Protein AF-A0A653GWC0-F1 (afdb_monomer)

Structure (mmCIF, N/CA/C/O backbone):
data_AF-A0A653GWC0-F1
#
_entry.id   AF-A0A653GWC0-F1
#
loop_
_atom_site.group_PDB
_atom_site.id
_atom_site.type_symbol
_atom_site.label_atom_id
_atom_site.label_alt_id
_atom_site.label_comp_id
_atom_site.label_asym_id
_atom_site.label_entity_id
_atom_site.label_seq_id
_atom_site.pdbx_PDB_ins_code
_atom_site.Cartn_x
_atom_site.Cartn_y
_atom_site.Cartn_z
_atom_site.occupancy
_atom_site.B_iso_or_equiv
_atom_site.auth_seq_id
_atom_site.auth_comp_id
_atom_site.auth_asym_id
_atom_site.auth_atom_id
_atom_site.pdbx_PDB_model_num
ATOM 1 N N . MET A 1 1 ? 22.846 33.914 -62.271 1.00 36.53 1 MET A N 1
ATOM 2 C CA . MET A 1 1 ? 23.461 32.577 -62.096 1.00 36.53 1 MET A CA 1
ATOM 3 C C . MET A 1 1 ? 22.983 32.001 -60.772 1.00 36.53 1 MET A C 1
ATOM 5 O O . MET A 1 1 ? 23.322 32.529 -59.724 1.00 36.53 1 MET A O 1
ATOM 9 N N . VAL A 1 2 ? 22.104 30.999 -60.825 1.00 34.31 2 VAL A N 1
ATOM 10 C CA . VAL A 1 2 ? 21.437 30.413 -59.651 1.00 34.31 2 VAL A CA 1
ATOM 11 C C . VAL A 1 2 ? 22.297 29.272 -59.106 1.00 34.31 2 VAL A C 1
ATOM 13 O O . VAL A 1 2 ? 22.485 28.255 -59.774 1.00 34.31 2 VAL A O 1
ATOM 16 N N . GLY A 1 3 ? 22.842 29.449 -57.901 1.00 38.22 3 GLY A N 1
ATOM 17 C CA . GLY A 1 3 ? 23.629 28.436 -57.200 1.00 38.22 3 GLY A CA 1
ATOM 18 C C . GLY A 1 3 ? 22.748 27.291 -56.701 1.00 38.22 3 GLY A C 1
ATOM 19 O O . GLY A 1 3 ? 22.024 27.430 -55.717 1.00 38.22 3 GLY A O 1
ATOM 20 N N . LYS A 1 4 ? 22.811 26.139 -57.376 1.00 42.44 4 LYS A N 1
ATOM 21 C CA . LYS A 1 4 ? 22.157 24.895 -56.947 1.00 42.44 4 LYS A CA 1
ATOM 22 C C . LYS A 1 4 ? 22.869 24.334 -55.709 1.00 42.44 4 LYS A C 1
ATOM 24 O O . LYS A 1 4 ? 23.977 23.811 -55.815 1.00 42.44 4 LYS A O 1
ATOM 29 N N . LYS A 1 5 ? 22.218 24.392 -54.542 1.00 47.19 5 LYS A N 1
ATOM 30 C CA . LYS A 1 5 ? 22.610 23.616 -53.353 1.00 47.19 5 LYS A CA 1
ATOM 31 C C . LYS A 1 5 ? 22.456 22.125 -53.672 1.00 47.19 5 LYS A C 1
ATOM 33 O O . LYS A 1 5 ? 21.344 21.640 -53.865 1.00 47.19 5 LYS A O 1
ATOM 38 N N . LYS A 1 6 ? 23.574 21.400 -53.755 1.00 44.69 6 LYS A N 1
ATOM 39 C CA . LYS A 1 6 ? 23.582 19.937 -53.865 1.00 44.69 6 LYS A CA 1
ATOM 40 C C . LYS A 1 6 ? 23.123 19.348 -52.531 1.00 44.69 6 LYS A C 1
ATOM 42 O O . LYS A 1 6 ? 23.827 19.423 -51.530 1.00 44.69 6 LYS A O 1
ATOM 47 N N . SER A 1 7 ? 21.915 18.800 -52.544 1.00 41.81 7 SER A N 1
ATOM 48 C CA . SER A 1 7 ? 21.343 17.973 -51.487 1.00 41.81 7 SER A CA 1
ATOM 49 C C . SER A 1 7 ? 22.201 16.716 -51.302 1.00 41.81 7 SER A C 1
ATOM 51 O O . SER A 1 7 ? 22.190 15.817 -52.140 1.00 41.81 7 SER A O 1
ATOM 53 N N . PHE A 1 8 ? 22.982 16.670 -50.224 1.00 42.16 8 PHE A N 1
ATOM 54 C CA . PHE A 1 8 ? 23.747 15.496 -49.799 1.00 42.16 8 PHE A CA 1
ATOM 55 C C . PHE A 1 8 ? 22.816 14.545 -49.024 1.00 42.16 8 PHE A C 1
ATOM 57 O O . PHE A 1 8 ? 22.989 14.301 -47.833 1.00 42.16 8 PHE A O 1
ATOM 64 N N . PHE A 1 9 ? 21.788 14.009 -49.690 1.00 39.94 9 PHE A N 1
ATOM 65 C CA . PHE A 1 9 ? 21.068 12.835 -49.188 1.00 39.94 9 PHE A CA 1
ATOM 66 C C . PHE A 1 9 ? 21.945 11.604 -49.436 1.00 39.94 9 PHE A C 1
ATOM 68 O O . PHE A 1 9 ? 21.754 10.835 -50.377 1.00 39.94 9 PHE A O 1
ATOM 75 N N . GLY A 1 10 ? 22.966 11.454 -48.591 1.00 39.41 10 GLY A N 1
ATOM 76 C CA . GLY A 1 10 ? 23.691 10.206 -48.430 1.00 39.41 10 GLY A CA 1
ATOM 77 C C . GLY A 1 10 ? 22.715 9.162 -47.910 1.00 39.41 10 GLY A C 1
ATOM 78 O O . GLY A 1 10 ? 22.426 9.108 -46.717 1.00 39.41 10 GLY A O 1
ATOM 79 N N . PHE A 1 11 ? 22.174 8.371 -48.832 1.00 37.69 11 PHE A N 1
ATOM 80 C CA . PHE A 1 11 ? 21.441 7.152 -48.548 1.00 37.69 11 PHE A CA 1
ATOM 81 C C . PHE A 1 11 ? 22.292 6.268 -47.628 1.00 37.69 11 PHE A C 1
ATOM 83 O O . PHE A 1 11 ? 23.192 5.553 -48.069 1.00 37.69 11 PHE A O 1
ATOM 90 N N . PHE A 1 12 ? 21.980 6.306 -46.335 1.00 39.72 12 PHE A N 1
ATOM 91 C CA . PHE A 1 12 ? 22.314 5.265 -45.376 1.00 39.72 12 PHE A CA 1
ATOM 92 C C . PHE A 1 12 ? 21.587 3.981 -45.803 1.00 39.72 12 PHE A C 1
ATOM 94 O O . PHE A 1 12 ? 20.552 3.614 -45.253 1.00 39.72 12 PHE A O 1
ATOM 101 N N . PHE A 1 13 ? 22.122 3.286 -46.809 1.00 39.06 13 PHE A N 1
ATOM 102 C CA . PHE A 1 13 ? 21.806 1.887 -47.070 1.00 39.06 13 PHE A CA 1
ATOM 103 C C . PHE A 1 13 ? 22.450 1.042 -45.968 1.00 39.06 13 PHE A C 1
ATOM 105 O O . PHE A 1 13 ? 23.450 0.354 -46.172 1.00 39.06 13 PHE A O 1
ATOM 112 N N . SER A 1 14 ? 21.872 1.077 -44.770 1.00 42.62 14 SER A N 1
ATOM 113 C CA . SER A 1 14 ? 22.036 -0.004 -43.810 1.00 42.62 14 SER A CA 1
ATOM 114 C C . SER A 1 14 ? 21.373 -1.241 -44.415 1.00 42.62 14 SER A C 1
ATOM 116 O O . SER A 1 14 ? 20.179 -1.477 -44.253 1.00 42.62 14 SER A O 1
ATOM 118 N N . ARG A 1 15 ? 22.148 -2.031 -45.171 1.00 40.25 15 ARG A N 1
ATOM 119 C CA . ARG A 1 15 ? 21.752 -3.382 -45.582 1.00 40.25 15 ARG A CA 1
ATOM 120 C C . ARG A 1 15 ? 21.416 -4.172 -44.314 1.00 40.25 15 ARG A C 1
ATOM 122 O O . ARG A 1 15 ? 22.309 -4.652 -43.619 1.00 40.25 15 ARG A O 1
ATOM 129 N N . MET A 1 16 ? 20.131 -4.265 -43.979 1.00 52.66 16 MET A N 1
ATOM 130 C CA . MET A 1 16 ? 19.648 -5.126 -42.906 1.00 52.66 16 MET A CA 1
ATOM 131 C C . MET A 1 16 ? 19.895 -6.572 -43.328 1.00 52.66 16 MET A C 1
ATOM 133 O O . MET A 1 16 ? 19.366 -7.039 -44.335 1.00 52.66 16 MET A O 1
ATOM 137 N N . ILE A 1 17 ? 20.726 -7.280 -42.567 1.00 56.16 17 ILE A N 1
ATOM 138 C CA . ILE A 1 17 ? 20.924 -8.716 -42.749 1.00 56.16 17 ILE A CA 1
ATOM 139 C C . ILE A 1 17 ? 19.634 -9.401 -42.289 1.00 56.16 17 ILE A C 1
ATOM 141 O O . ILE A 1 17 ? 19.328 -9.435 -41.096 1.00 56.16 17 ILE A O 1
ATOM 145 N N . HIS A 1 18 ? 18.856 -9.909 -43.242 1.00 51.91 18 HIS A N 1
ATOM 146 C CA . HIS A 1 18 ? 17.668 -10.710 -42.972 1.00 51.91 18 HIS A CA 1
ATOM 147 C C . HIS A 1 18 ? 18.040 -12.194 -42.986 1.00 51.91 18 HIS A C 1
ATOM 149 O O . HIS A 1 18 ? 18.493 -12.715 -44.002 1.00 51.91 18 HIS A O 1
ATOM 155 N N . PHE A 1 19 ? 17.835 -12.875 -41.858 1.00 60.50 19 PHE A N 1
ATOM 156 C CA . PHE A 1 19 ? 17.968 -14.329 -41.762 1.00 60.50 19 PHE A CA 1
ATOM 157 C C . PHE A 1 19 ? 16.641 -14.975 -42.147 1.00 60.50 19 PHE A C 1
ATOM 159 O O . PHE A 1 19 ? 15.594 -14.564 -41.640 1.00 60.50 19 PHE A O 1
ATOM 166 N N . LYS A 1 20 ? 16.669 -15.984 -43.020 1.00 68.00 20 LYS A N 1
ATOM 167 C CA . LYS A 1 20 ? 15.446 -16.659 -43.474 1.00 68.00 20 LYS A CA 1
ATOM 168 C C . LYS A 1 20 ? 14.907 -17.606 -42.407 1.00 68.00 20 LYS A C 1
ATOM 170 O O . LYS A 1 20 ? 13.703 -17.816 -42.341 1.00 68.00 20 LYS A O 1
ATOM 175 N N . ASN A 1 21 ? 15.783 -18.152 -41.557 1.00 65.38 21 ASN A N 1
ATOM 176 C CA . ASN A 1 21 ? 15.422 -19.134 -40.536 1.00 65.38 21 ASN A CA 1
ATOM 177 C C . ASN A 1 21 ? 16.195 -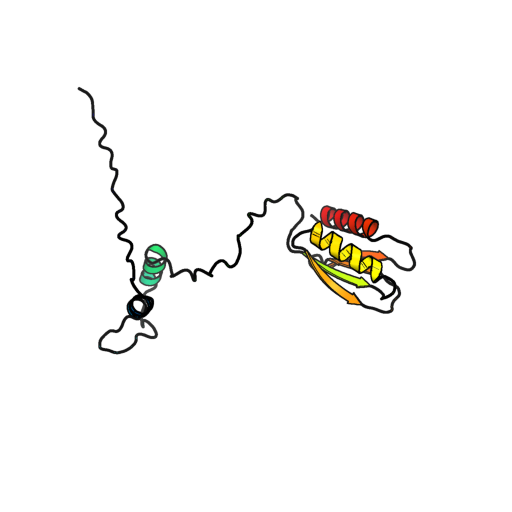18.975 -39.216 1.00 65.38 21 ASN A C 1
ATOM 179 O O . ASN A 1 21 ? 17.335 -18.514 -39.170 1.00 65.38 21 ASN A O 1
ATOM 183 N N . VAL A 1 22 ? 15.603 -19.472 -38.122 1.00 61.91 22 VAL A N 1
ATOM 184 C CA . VAL A 1 22 ? 16.199 -19.448 -36.766 1.00 61.91 22 VAL A CA 1
ATOM 185 C C . VAL A 1 22 ? 17.530 -20.211 -36.699 1.00 61.91 22 VAL A C 1
ATOM 187 O O . VAL A 1 22 ? 18.411 -19.855 -35.917 1.00 61.91 22 VAL A O 1
ATOM 190 N N . LYS A 1 23 ? 17.701 -21.251 -37.525 1.00 69.00 23 LYS A N 1
ATOM 191 C CA . LYS A 1 23 ? 18.952 -22.022 -37.610 1.00 69.00 23 LYS A CA 1
ATOM 192 C C . LYS A 1 23 ? 20.112 -21.188 -38.170 1.00 69.00 23 LYS A C 1
ATOM 194 O O . LYS A 1 23 ? 21.184 -21.213 -37.575 1.00 69.00 23 LYS A O 1
ATOM 199 N N . GLU A 1 24 ? 19.883 -20.405 -39.228 1.00 64.06 24 GLU A N 1
ATOM 200 C CA . GLU A 1 24 ? 20.898 -19.503 -39.802 1.00 64.06 24 GLU A CA 1
ATOM 201 C C . GLU A 1 24 ? 21.337 -18.446 -38.791 1.00 64.06 24 GLU A C 1
ATOM 203 O O . GLU A 1 24 ? 22.530 -18.236 -38.591 1.00 64.06 24 GLU A O 1
ATOM 208 N N . TRP A 1 25 ? 20.381 -17.836 -38.085 1.00 61.47 25 TRP A N 1
ATOM 209 C CA . TRP A 1 25 ? 20.696 -16.862 -37.041 1.00 61.47 25 TRP A CA 1
ATOM 210 C C . TRP A 1 25 ? 21.546 -17.481 -35.920 1.00 61.47 25 TRP A C 1
ATOM 212 O O . TRP A 1 25 ? 22.544 -16.901 -35.494 1.00 61.47 25 TRP A O 1
ATOM 222 N N . LYS A 1 26 ? 21.208 -18.699 -35.474 1.00 60.78 26 LYS A N 1
ATOM 223 C CA . LYS A 1 26 ? 21.986 -19.421 -34.451 1.00 60.78 26 LYS A CA 1
ATOM 224 C C . LYS A 1 26 ? 23.400 -19.773 -34.912 1.00 60.78 26 LYS A C 1
ATOM 226 O O . LYS A 1 26 ? 24.290 -19.868 -34.069 1.00 60.78 26 LYS A O 1
ATOM 231 N N . GLN A 1 27 ? 23.601 -19.996 -36.206 1.00 61.22 27 GLN A N 1
ATOM 232 C CA . GLN A 1 27 ? 24.906 -20.306 -36.784 1.00 61.22 27 GLN A CA 1
ATOM 233 C C . GLN A 1 27 ? 25.753 -19.038 -36.945 1.00 61.22 27 GLN A C 1
ATOM 235 O O . GLN A 1 27 ? 26.921 -19.044 -36.571 1.00 61.22 27 GLN A O 1
ATOM 240 N N . PHE A 1 28 ? 25.140 -17.930 -37.373 1.00 64.75 28 PHE A N 1
ATOM 241 C CA . PHE A 1 28 ? 25.770 -16.608 -37.425 1.00 64.75 28 PHE A CA 1
ATOM 242 C C . PHE A 1 28 ? 26.255 -16.132 -36.047 1.00 64.75 28 PHE A C 1
ATOM 244 O O . PHE A 1 28 ? 27.363 -15.625 -35.913 1.00 64.75 28 PHE A O 1
ATOM 251 N N . MET A 1 29 ? 25.456 -16.353 -34.999 1.00 58.88 29 MET A N 1
ATOM 252 C CA . MET A 1 29 ? 25.810 -15.974 -33.624 1.00 58.88 29 MET A CA 1
ATOM 253 C C . MET A 1 29 ? 26.842 -16.908 -32.963 1.00 58.88 29 MET A C 1
ATOM 255 O O . MET A 1 29 ? 27.272 -16.633 -31.846 1.00 58.88 29 MET A O 1
ATOM 259 N N . ASN A 1 30 ? 27.238 -18.008 -33.615 1.00 62.25 30 ASN A N 1
ATOM 260 C CA . ASN A 1 30 ? 28.196 -18.984 -33.087 1.00 62.25 30 ASN A CA 1
ATOM 261 C C . ASN A 1 30 ? 29.400 -19.143 -34.030 1.00 62.25 30 ASN A C 1
ATOM 263 O O . ASN A 1 30 ? 29.497 -20.163 -34.723 1.00 62.25 30 ASN A O 1
ATOM 267 N N . PRO A 1 31 ? 30.334 -18.176 -34.057 1.00 59.00 31 PRO A N 1
ATOM 268 C CA . PRO A 1 31 ? 31.525 -18.290 -34.885 1.00 59.00 31 PRO A CA 1
ATOM 269 C C . PRO A 1 31 ? 32.372 -19.499 -34.461 1.00 59.00 31 PRO A C 1
ATOM 271 O O . PRO A 1 31 ? 32.612 -19.743 -33.273 1.00 59.00 31 PRO A O 1
ATOM 274 N N . LYS A 1 32 ? 32.819 -20.263 -35.459 1.00 60.00 32 LYS A N 1
ATOM 275 C CA . LYS A 1 32 ? 33.796 -21.346 -35.324 1.00 60.00 32 LYS A CA 1
ATOM 276 C C . LYS A 1 32 ? 35.007 -20.987 -36.174 1.00 60.00 32 LYS A C 1
ATOM 278 O O . LYS A 1 32 ? 34.833 -20.610 -37.328 1.00 60.00 32 LYS A O 1
ATOM 283 N N . ILE A 1 33 ? 36.197 -21.134 -35.611 1.00 53.47 33 ILE A N 1
ATOM 284 C CA . ILE A 1 33 ? 37.455 -21.159 -36.360 1.00 53.47 33 ILE A CA 1
ATOM 285 C C . ILE A 1 33 ? 37.949 -22.604 -36.243 1.00 53.47 33 ILE A C 1
ATOM 287 O O . ILE A 1 33 ? 37.889 -23.181 -35.157 1.00 53.47 33 ILE A O 1
ATOM 291 N N . ASP A 1 34 ? 38.289 -23.228 -37.370 1.00 52.47 34 ASP A N 1
ATOM 292 C CA . ASP A 1 34 ? 38.804 -24.605 -37.447 1.00 52.47 34 ASP A CA 1
ATOM 293 C C . ASP A 1 34 ? 37.951 -25.655 -36.706 1.00 52.47 34 ASP A C 1
ATOM 295 O O . ASP A 1 34 ? 38.435 -26.495 -35.951 1.00 52.47 34 ASP A O 1
ATOM 299 N N . GLY A 1 35 ? 36.624 -25.581 -36.866 1.00 56.50 35 GLY A N 1
ATOM 300 C CA . GLY A 1 35 ? 35.679 -26.578 -36.341 1.00 56.50 35 GLY A CA 1
ATOM 301 C C . GLY A 1 35 ? 35.422 -26.533 -34.827 1.00 56.50 35 GLY A C 1
ATOM 302 O O . GLY A 1 35 ? 34.413 -27.083 -34.367 1.00 56.50 35 GLY A O 1
ATOM 303 N N . THR A 1 36 ? 36.239 -25.820 -34.050 1.00 51.69 36 THR A N 1
ATOM 304 C CA . THR A 1 36 ? 36.078 -25.690 -32.595 1.00 51.69 36 THR A CA 1
ATOM 305 C C . THR A 1 36 ? 35.219 -24.479 -32.210 1.00 51.69 36 THR A 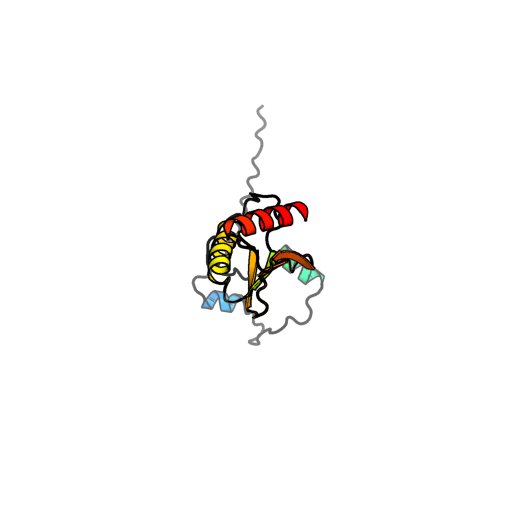C 1
ATOM 307 O O . THR A 1 36 ? 35.212 -23.429 -32.853 1.00 51.69 36 THR A O 1
ATOM 310 N N . ARG A 1 37 ? 34.396 -24.644 -31.162 1.00 54.69 37 ARG A N 1
ATOM 311 C CA . ARG A 1 37 ? 33.471 -23.601 -30.680 1.00 54.69 37 ARG A CA 1
ATOM 312 C C . ARG A 1 37 ? 34.223 -22.605 -29.794 1.00 54.69 37 ARG A C 1
ATOM 314 O O . ARG A 1 37 ? 34.719 -22.988 -28.736 1.00 54.69 37 ARG 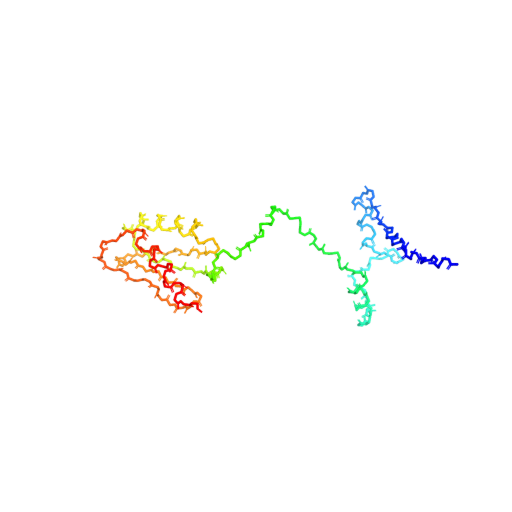A O 1
ATOM 321 N N . ILE A 1 38 ? 34.185 -21.320 -30.142 1.00 56.34 38 ILE A N 1
ATOM 322 C CA . ILE A 1 38 ? 34.730 -20.241 -29.306 1.00 56.34 38 ILE A CA 1
ATOM 323 C C . ILE A 1 38 ? 33.760 -19.987 -28.139 1.00 56.34 38 ILE A C 1
ATOM 325 O O . ILE A 1 38 ? 32.771 -19.276 -28.281 1.00 56.34 38 ILE A O 1
ATOM 329 N N . LYS A 1 39 ? 33.997 -20.614 -26.978 1.00 54.19 39 LYS A N 1
ATOM 330 C CA . LYS A 1 39 ? 33.163 -20.416 -25.770 1.00 54.19 39 LYS A CA 1
ATOM 331 C C . LYS A 1 39 ? 33.531 -19.155 -24.975 1.00 54.19 39 LYS A C 1
ATOM 333 O O . LYS A 1 39 ? 32.697 -18.653 -24.230 1.00 54.19 39 LYS A O 1
ATOM 338 N N . LYS A 1 40 ? 34.753 -18.640 -25.134 1.00 48.72 40 LYS A N 1
ATOM 339 C CA . LYS A 1 40 ? 35.233 -17.358 -24.597 1.00 48.72 40 LYS A CA 1
ATOM 340 C C . LYS A 1 40 ? 36.268 -16.811 -25.576 1.00 48.72 40 LYS A C 1
ATOM 342 O O . LYS A 1 40 ? 37.196 -17.534 -25.928 1.00 48.72 40 LYS A O 1
ATOM 347 N N . ILE A 1 41 ? 36.101 -15.573 -26.037 1.00 50.53 41 ILE A N 1
ATOM 348 C CA . ILE A 1 41 ? 37.115 -14.903 -26.860 1.00 50.53 41 ILE A CA 1
ATOM 349 C C . ILE A 1 41 ? 38.273 -14.585 -25.913 1.00 50.53 41 ILE A C 1
ATOM 351 O O . ILE A 1 41 ? 38.162 -13.698 -25.069 1.00 50.53 41 ILE A O 1
ATOM 355 N N . ARG A 1 42 ? 39.338 -15.385 -25.969 1.00 42.91 42 ARG A N 1
ATOM 356 C CA . ARG A 1 42 ? 40.534 -15.170 -25.157 1.00 42.91 42 ARG A CA 1
ATOM 357 C C . ARG A 1 42 ? 41.254 -13.963 -25.765 1.00 42.91 42 ARG A C 1
ATOM 359 O O . ARG A 1 42 ? 41.658 -14.033 -26.918 1.00 42.91 42 ARG A O 1
ATOM 366 N N . ASN A 1 43 ? 41.350 -12.882 -24.991 1.00 49.41 43 ASN A N 1
ATOM 367 C CA . ASN A 1 43 ? 42.014 -11.610 -25.315 1.00 49.41 43 ASN A CA 1
ATOM 368 C C . ASN A 1 43 ? 41.191 -10.652 -26.193 1.00 49.41 43 ASN A C 1
ATOM 370 O O . ASN A 1 43 ? 41.554 -10.351 -27.325 1.00 49.41 43 ASN A O 1
ATOM 374 N N . VAL A 1 44 ? 40.091 -10.128 -25.650 1.00 50.97 44 VAL A N 1
ATOM 375 C CA . VAL A 1 44 ? 39.500 -8.887 -26.171 1.00 50.97 44 VAL A CA 1
ATOM 376 C C . VAL A 1 44 ? 40.200 -7.733 -25.453 1.00 50.97 44 VAL A C 1
ATOM 378 O O . VAL A 1 44 ? 40.142 -7.674 -24.227 1.00 50.97 44 VAL A O 1
ATOM 381 N N . SER A 1 45 ? 40.894 -6.856 -26.181 1.00 52.81 45 SER A N 1
ATOM 382 C CA . SER A 1 45 ? 41.458 -5.636 -25.585 1.00 52.81 45 SER A CA 1
ATOM 383 C C . SER A 1 45 ? 40.325 -4.706 -25.125 1.00 52.81 45 SER A C 1
ATOM 385 O O . SER A 1 45 ? 39.220 -4.749 -25.674 1.00 52.81 45 SER A O 1
ATOM 387 N N . GLU A 1 46 ? 40.562 -3.841 -24.134 1.00 53.47 46 GLU A N 1
ATOM 388 C CA . GLU A 1 46 ? 39.550 -2.864 -23.681 1.00 53.47 46 GLU A CA 1
ATOM 389 C C . GLU A 1 46 ? 39.022 -1.993 -24.834 1.00 53.47 46 GLU A C 1
ATOM 391 O O . GLU A 1 46 ? 37.829 -1.683 -24.903 1.00 53.47 46 GLU A O 1
ATOM 396 N N . ASN A 1 47 ? 39.881 -1.692 -25.810 1.00 56.00 47 ASN A N 1
ATOM 397 C CA . ASN A 1 47 ? 39.511 -0.942 -27.008 1.00 56.00 47 ASN A CA 1
ATOM 398 C C . ASN A 1 47 ? 38.552 -1.711 -27.931 1.00 56.00 47 ASN A C 1
ATOM 400 O O . ASN A 1 47 ? 37.655 -1.103 -28.517 1.00 56.00 47 ASN A O 1
ATOM 404 N N . ASP A 1 48 ? 38.663 -3.038 -28.011 1.00 52.97 48 ASP A N 1
ATOM 405 C CA . ASP A 1 48 ? 37.720 -3.871 -28.767 1.00 52.97 48 ASP A CA 1
ATOM 406 C C . ASP A 1 48 ? 36.355 -3.976 -28.076 1.00 52.97 48 ASP A C 1
ATOM 408 O O . ASP A 1 48 ? 35.319 -4.063 -28.743 1.00 52.97 48 ASP A O 1
ATOM 412 N N . MET A 1 49 ? 36.323 -3.941 -26.740 1.00 53.72 49 MET A N 1
ATOM 413 C CA . MET A 1 49 ? 35.068 -3.855 -25.988 1.00 53.72 49 MET A CA 1
ATOM 414 C C . MET A 1 49 ? 34.374 -2.520 -26.262 1.00 53.72 49 MET A C 1
ATOM 416 O O . MET A 1 49 ? 33.178 -2.508 -26.552 1.00 53.72 49 MET A O 1
ATOM 420 N N . LEU A 1 50 ? 35.115 -1.409 -26.264 1.00 54.31 50 LEU A N 1
ATOM 421 C CA . LEU A 1 50 ? 34.583 -0.085 -26.603 1.00 54.31 50 LEU A CA 1
ATOM 422 C C . LEU A 1 50 ? 34.083 -0.007 -28.053 1.00 54.31 50 LEU A C 1
ATOM 424 O O . LEU A 1 50 ? 32.998 0.530 -28.296 1.00 54.31 50 LEU A O 1
ATOM 428 N N . TYR A 1 51 ? 34.820 -0.581 -29.009 1.00 57.22 51 TYR A N 1
ATOM 429 C CA . TYR A 1 51 ? 34.398 -0.665 -30.409 1.00 57.22 51 TYR A CA 1
ATOM 430 C C . TYR A 1 51 ? 33.117 -1.493 -30.562 1.00 57.22 51 TYR A C 1
ATOM 432 O O . TYR A 1 51 ? 32.162 -1.041 -31.199 1.00 57.22 51 TYR A O 1
ATOM 440 N N . LYS A 1 52 ? 33.036 -2.660 -29.908 1.00 54.19 52 LYS A N 1
ATOM 441 C CA . LYS A 1 52 ? 31.812 -3.472 -29.873 1.00 54.19 52 LYS A CA 1
ATOM 442 C C . LYS A 1 52 ? 30.661 -2.704 -29.226 1.00 54.19 52 LYS A C 1
ATOM 444 O O . LYS A 1 52 ? 29.609 -2.619 -29.834 1.00 54.19 52 LYS A O 1
ATOM 449 N N . HIS A 1 53 ? 30.857 -2.045 -28.086 1.00 56.41 53 HIS A N 1
ATOM 450 C CA . HIS A 1 53 ? 29.814 -1.240 -27.435 1.00 56.41 53 HIS A CA 1
ATOM 451 C C . HIS A 1 53 ? 29.311 -0.067 -28.296 1.00 56.41 53 HIS A C 1
ATOM 453 O O . HIS A 1 53 ? 28.120 0.249 -28.247 1.00 56.41 53 HIS A O 1
ATOM 459 N N . ARG A 1 54 ? 30.183 0.573 -29.089 1.00 55.38 54 ARG A N 1
ATOM 460 C CA . ARG A 1 54 ? 29.803 1.686 -29.978 1.00 55.38 54 ARG A CA 1
ATOM 461 C C . ARG A 1 54 ? 29.161 1.230 -31.290 1.00 55.38 54 ARG A C 1
ATOM 463 O O . ARG A 1 54 ? 28.203 1.859 -31.732 1.00 55.38 54 ARG A O 1
ATOM 470 N N . VAL A 1 55 ? 29.681 0.174 -31.917 1.00 52.31 55 VAL A N 1
ATOM 471 C CA . VAL A 1 55 ? 29.309 -0.242 -33.285 1.00 52.31 55 VAL A CA 1
ATOM 472 C C . VAL A 1 55 ? 28.369 -1.447 -33.278 1.00 52.31 55 VAL A C 1
ATOM 474 O O . VAL A 1 55 ? 27.333 -1.441 -33.943 1.00 52.31 55 VAL A O 1
ATOM 477 N N . LEU A 1 56 ? 28.689 -2.468 -32.487 1.00 51.88 56 LEU A N 1
ATOM 478 C CA . LEU A 1 56 ? 27.885 -3.673 -32.308 1.00 51.88 56 LEU A CA 1
ATOM 479 C C . LEU A 1 56 ? 27.041 -3.511 -31.047 1.00 51.88 56 LEU A C 1
ATOM 481 O O . LEU A 1 56 ? 27.331 -4.113 -30.013 1.00 51.88 56 LEU A O 1
ATOM 485 N N . LYS A 1 57 ? 25.976 -2.696 -31.132 1.00 49.06 57 LYS A N 1
ATOM 486 C CA . LYS A 1 57 ? 24.915 -2.699 -30.112 1.00 49.06 57 LYS A CA 1
ATOM 487 C C . LYS A 1 57 ? 24.680 -4.156 -29.722 1.00 49.06 57 LYS A C 1
ATOM 489 O O . LYS A 1 57 ? 24.372 -4.955 -30.611 1.00 49.06 57 LYS A O 1
ATOM 494 N N . TYR A 1 58 ? 24.891 -4.499 -28.442 1.00 49.34 58 TYR A N 1
ATOM 495 C CA . TYR A 1 58 ? 24.639 -5.851 -27.940 1.00 49.34 58 TYR A CA 1
ATOM 496 C C . TYR A 1 58 ? 23.312 -6.319 -28.528 1.00 49.34 58 TYR A C 1
ATOM 498 O O . TYR A 1 58 ? 22.421 -5.475 -28.718 1.00 49.34 58 TYR A O 1
ATOM 506 N N . PRO A 1 59 ? 23.135 -7.617 -28.830 1.00 49.34 59 PRO A N 1
ATOM 507 C CA . PRO A 1 59 ? 21.798 -8.115 -29.049 1.00 49.34 59 PRO A CA 1
ATOM 508 C C . PRO A 1 59 ? 21.086 -7.836 -27.733 1.00 49.34 59 PRO A C 1
ATOM 510 O O . PRO A 1 59 ? 21.227 -8.582 -26.768 1.00 49.34 59 PRO A O 1
ATOM 513 N N . TYR A 1 60 ? 20.398 -6.692 -27.665 1.00 49.12 60 TYR A N 1
ATOM 514 C CA . TYR A 1 60 ? 19.446 -6.400 -26.630 1.00 49.12 60 TYR A CA 1
ATOM 515 C C . TYR A 1 60 ? 18.649 -7.682 -26.598 1.00 49.12 60 TYR A C 1
ATOM 517 O O . TYR A 1 60 ? 18.093 -8.076 -27.632 1.00 49.12 60 TYR A O 1
ATOM 525 N N . PHE A 1 61 ? 18.684 -8.383 -25.467 1.00 51.16 61 PHE A N 1
ATOM 526 C CA . PHE A 1 61 ? 17.626 -9.307 -25.143 1.00 51.16 61 PHE A CA 1
ATOM 527 C C . PHE A 1 61 ? 16.374 -8.461 -25.325 1.00 51.16 61 PHE A C 1
ATOM 529 O O . PHE A 1 61 ? 16.009 -7.659 -24.469 1.00 51.16 61 PHE A O 1
ATOM 536 N N . LYS A 1 62 ? 15.788 -8.520 -26.524 1.00 52.47 62 LYS A N 1
ATOM 537 C CA . LYS A 1 62 ? 14.482 -7.974 -26.793 1.00 52.47 62 LYS A CA 1
ATOM 538 C C . LYS A 1 62 ? 13.629 -8.916 -25.980 1.00 52.47 62 LYS A C 1
ATOM 540 O O . LYS A 1 62 ? 13.207 -9.951 -26.489 1.00 52.47 62 LYS A O 1
ATOM 545 N N . MET A 1 63 ? 13.467 -8.605 -24.693 1.00 51.53 63 MET A N 1
ATOM 546 C CA . MET A 1 63 ? 12.361 -9.125 -23.918 1.00 51.53 63 MET A CA 1
ATOM 547 C C . MET A 1 63 ? 11.176 -8.953 -24.847 1.00 51.53 63 MET A C 1
ATOM 549 O O . MET A 1 63 ? 10.888 -7.831 -25.284 1.00 51.53 63 MET A O 1
ATOM 553 N N . LYS A 1 64 ? 10.581 -10.075 -25.266 1.00 50.94 64 LYS A N 1
ATOM 554 C CA . LYS A 1 64 ? 9.293 -10.019 -25.938 1.00 50.94 64 LYS A CA 1
ATOM 555 C C . LYS A 1 64 ? 8.435 -9.205 -24.988 1.00 50.94 64 LYS A C 1
ATOM 557 O O . LYS A 1 64 ? 8.230 -9.615 -23.850 1.00 50.94 64 LYS A O 1
ATOM 562 N N . LYS A 1 65 ? 8.070 -7.997 -25.413 1.00 53.44 65 LYS A N 1
ATOM 563 C CA . LYS A 1 65 ? 7.243 -7.095 -24.627 1.00 53.44 65 LYS A CA 1
ATOM 564 C C . LYS A 1 65 ? 5.874 -7.763 -24.551 1.00 53.44 65 LYS A C 1
ATOM 566 O O . LYS A 1 65 ? 5.071 -7.620 -25.466 1.00 53.44 65 LYS A 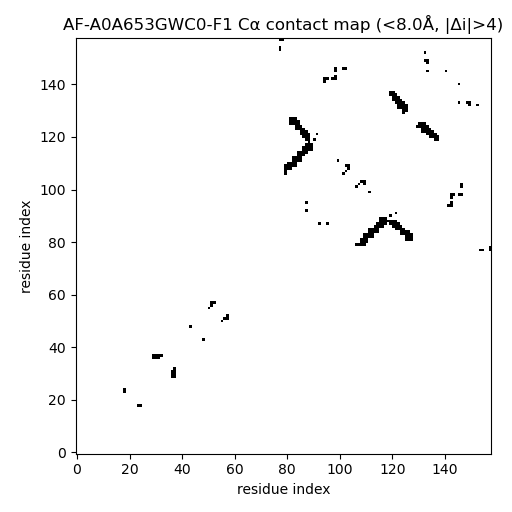O 1
ATOM 571 N N . ILE A 1 66 ? 5.672 -8.609 -23.545 1.00 52.38 66 ILE A N 1
ATOM 572 C CA . ILE A 1 66 ? 4.367 -9.178 -23.234 1.00 52.38 66 ILE A CA 1
ATOM 573 C C . ILE A 1 66 ? 3.612 -8.037 -22.555 1.00 52.38 66 ILE A C 1
ATOM 575 O O . ILE A 1 66 ? 3.963 -7.627 -21.454 1.00 52.38 66 ILE A O 1
ATOM 579 N N . GLY A 1 67 ? 2.651 -7.460 -23.274 1.00 58.50 67 GLY A N 1
ATOM 580 C CA . GLY A 1 67 ? 1.900 -6.283 -22.840 1.00 58.50 67 GLY A CA 1
ATOM 581 C C . GLY A 1 67 ? 2.341 -4.972 -23.502 1.00 58.50 67 GLY A C 1
ATOM 582 O O . GLY A 1 67 ? 3.464 -4.812 -23.989 1.00 58.50 67 GLY A O 1
ATOM 583 N N . ARG A 1 68 ? 1.414 -4.010 -23.552 1.00 56.97 68 ARG A N 1
ATOM 584 C CA . ARG A 1 68 ? 1.681 -2.641 -24.011 1.00 56.97 68 ARG A CA 1
ATOM 585 C C . ARG A 1 68 ? 2.227 -1.837 -22.833 1.00 56.97 68 ARG A C 1
ATOM 587 O O . ARG A 1 68 ? 1.593 -1.782 -21.788 1.00 56.97 68 ARG A O 1
ATOM 594 N N . TYR A 1 69 ? 3.371 -1.178 -23.013 1.00 52.47 69 TYR A N 1
ATOM 595 C CA . TYR A 1 69 ? 3.838 -0.192 -22.038 1.00 52.47 69 TYR A CA 1
ATOM 596 C C . TYR A 1 69 ? 2.895 1.009 -22.082 1.00 52.47 69 TYR A C 1
ATOM 598 O O . TYR A 1 69 ? 2.878 1.749 -23.067 1.00 52.47 69 TYR A O 1
ATOM 606 N N . SER A 1 70 ? 2.111 1.211 -21.029 1.00 55.00 70 SER A N 1
ATOM 607 C CA . SER A 1 70 ? 1.409 2.471 -20.818 1.00 55.00 70 SER A CA 1
ATOM 608 C C . SER A 1 70 ? 2.430 3.519 -20.392 1.00 55.00 70 SER A C 1
ATOM 610 O O . SER A 1 70 ? 3.131 3.339 -19.396 1.00 55.00 70 SER A O 1
ATOM 612 N N . LYS A 1 71 ? 2.525 4.625 -21.135 1.00 54.97 71 LYS A N 1
ATOM 613 C CA . LYS A 1 71 ? 3.285 5.792 -20.684 1.00 54.97 71 LYS A CA 1
ATOM 614 C C . LYS A 1 71 ? 2.575 6.327 -19.439 1.00 54.97 71 LYS A C 1
ATOM 616 O O . LYS A 1 71 ? 1.502 6.914 -19.561 1.00 54.97 71 LYS A O 1
ATOM 621 N N . ILE A 1 72 ? 3.138 6.076 -18.258 1.00 56.34 72 ILE A N 1
ATOM 622 C CA . ILE A 1 72 ? 2.613 6.614 -17.002 1.00 56.34 72 ILE A CA 1
ATOM 623 C C . ILE A 1 72 ? 2.864 8.120 -17.057 1.00 56.34 72 ILE A C 1
ATOM 625 O O . ILE A 1 72 ? 3.991 8.585 -16.885 1.00 56.34 72 ILE A O 1
ATOM 629 N N . LYS A 1 73 ? 1.832 8.896 -17.397 1.00 59.19 73 LYS A N 1
ATOM 630 C CA . LYS A 1 73 ? 1.855 10.335 -17.139 1.00 59.19 73 LYS A CA 1
ATOM 631 C C . LYS A 1 73 ? 1.847 10.485 -15.620 1.00 59.19 73 LYS A C 1
ATOM 633 O O . LYS A 1 73 ? 1.030 9.845 -14.963 1.00 59.19 73 LYS A O 1
ATOM 638 N N . LYS A 1 74 ? 2.751 11.296 -15.064 1.00 54.31 74 LYS A N 1
ATOM 639 C CA . LYS A 1 74 ? 2.652 11.709 -13.661 1.00 54.31 74 LYS A CA 1
ATOM 640 C C . LYS A 1 74 ? 1.374 12.540 -13.535 1.00 54.31 74 LYS A C 1
ATOM 642 O O . LYS A 1 74 ? 1.364 13.702 -13.920 1.00 54.31 74 LYS A O 1
ATOM 647 N N . ILE A 1 75 ? 0.282 11.895 -13.133 1.00 57.00 75 ILE A N 1
ATOM 648 C CA . ILE A 1 75 ? -1.019 12.541 -12.905 1.00 57.00 75 ILE A CA 1
ATOM 649 C C . ILE A 1 75 ? -1.006 13.261 -11.548 1.00 57.00 75 ILE A C 1
ATOM 651 O O . ILE A 1 75 ? -1.697 14.254 -11.376 1.00 57.00 75 ILE A O 1
ATOM 655 N N . SER A 1 76 ? -0.163 12.809 -10.617 1.00 59.50 76 SER A N 1
ATOM 656 C CA . SER A 1 76 ? -0.020 13.371 -9.277 1.00 59.50 76 SER A CA 1
ATOM 657 C C . SER A 1 76 ? 1.453 13.457 -8.855 1.00 59.50 76 SER A C 1
ATOM 659 O O . SER A 1 76 ? 2.268 12.663 -9.338 1.00 59.50 76 SER A O 1
ATOM 661 N N . PRO A 1 77 ? 1.800 14.378 -7.933 1.00 60.84 77 PRO A N 1
ATOM 662 C CA . PRO A 1 77 ? 3.128 14.459 -7.315 1.00 60.84 77 PRO A CA 1
ATOM 663 C C . PRO A 1 77 ? 3.430 13.284 -6.370 1.00 60.84 77 PRO A C 1
ATOM 665 O O . PRO A 1 77 ? 4.568 13.124 -5.943 1.00 60.84 77 PRO A O 1
ATOM 668 N N . LEU A 1 78 ? 2.425 12.455 -6.068 1.00 64.31 78 LEU A N 1
ATOM 669 C CA . LEU A 1 78 ? 2.556 11.260 -5.239 1.00 64.31 78 LEU A CA 1
ATOM 670 C C . LEU A 1 78 ? 3.693 10.357 -5.740 1.00 64.31 78 LEU A C 1
ATOM 672 O O . LEU A 1 78 ? 3.773 10.021 -6.925 1.00 64.31 78 LEU A O 1
ATOM 676 N N . ILE A 1 79 ? 4.571 9.966 -4.817 1.00 62.38 79 ILE A N 1
ATOM 677 C CA . ILE A 1 79 ? 5.652 9.014 -5.077 1.00 62.38 79 ILE A CA 1
ATOM 678 C C . ILE A 1 79 ? 5.005 7.653 -5.346 1.00 62.38 79 ILE A C 1
ATOM 680 O O . ILE A 1 79 ? 4.524 6.995 -4.429 1.00 62.38 79 ILE A O 1
ATOM 684 N N . PHE A 1 80 ? 4.963 7.257 -6.614 1.00 64.75 80 PHE A N 1
ATOM 685 C CA . PHE A 1 80 ? 4.542 5.924 -7.040 1.00 64.75 80 PHE A CA 1
ATOM 686 C C . PHE A 1 80 ? 5.671 4.907 -6.766 1.00 64.75 80 PHE A C 1
ATOM 688 O O . PHE A 1 80 ? 6.839 5.267 -6.919 1.00 64.75 80 PHE A O 1
ATOM 695 N N . ASN A 1 81 ? 5.325 3.660 -6.407 1.00 74.38 81 ASN A N 1
ATOM 696 C CA . ASN A 1 81 ? 6.170 2.620 -5.777 1.00 74.38 81 ASN A CA 1
ATOM 697 C C . ASN A 1 81 ? 6.366 2.789 -4.258 1.00 74.38 81 ASN A C 1
ATOM 699 O O . ASN A 1 81 ? 7.493 2.951 -3.791 1.00 74.38 81 ASN A O 1
ATOM 703 N N . ARG A 1 82 ? 5.276 2.732 -3.486 1.00 81.06 82 ARG A N 1
ATOM 704 C CA . ARG A 1 82 ? 5.334 2.586 -2.021 1.00 81.06 82 ARG A CA 1
ATOM 705 C C . ARG A 1 82 ? 4.802 1.223 -1.600 1.00 81.06 82 ARG A C 1
ATOM 707 O O . ARG A 1 82 ? 3.888 0.699 -2.236 1.00 81.06 82 ARG A O 1
ATOM 714 N N . ASP A 1 83 ? 5.343 0.715 -0.502 1.00 89.69 83 ASP A N 1
ATOM 715 C CA . ASP A 1 83 ? 4.854 -0.481 0.174 1.00 89.69 83 ASP A CA 1
ATOM 716 C C . ASP A 1 83 ? 4.132 -0.030 1.449 1.00 89.69 83 ASP A C 1
ATOM 718 O O . ASP A 1 83 ? 4.710 0.687 2.267 1.00 89.69 83 ASP A O 1
ATOM 722 N N . ILE A 1 84 ? 2.872 -0.431 1.603 1.00 92.69 84 ILE A N 1
ATOM 723 C CA . ILE A 1 84 ? 2.068 -0.175 2.801 1.00 92.69 84 ILE A CA 1
ATOM 724 C C . ILE A 1 84 ? 1.774 -1.515 3.467 1.00 92.69 84 ILE A C 1
ATOM 726 O O . ILE A 1 84 ? 1.292 -2.433 2.805 1.00 92.69 84 ILE A O 1
ATOM 730 N N . GLU A 1 85 ? 2.028 -1.624 4.765 1.00 95.50 85 GLU A N 1
ATOM 731 C CA . GLU A 1 85 ? 1.598 -2.754 5.589 1.00 95.50 85 GLU A CA 1
ATOM 732 C C . GLU A 1 85 ? 0.334 -2.362 6.351 1.00 95.50 85 GLU A C 1
ATOM 734 O O . GLU A 1 85 ? 0.289 -1.321 7.009 1.00 95.50 85 GLU A O 1
ATOM 739 N N . ILE A 1 86 ? -0.708 -3.179 6.220 1.00 95.56 86 ILE A N 1
ATOM 740 C CA . ILE A 1 86 ? -1.967 -3.005 6.936 1.00 95.56 86 ILE A CA 1
ATOM 741 C C . ILE A 1 86 ? -2.109 -4.170 7.901 1.00 95.56 86 ILE A C 1
ATOM 743 O O . ILE A 1 86 ? -2.265 -5.320 7.477 1.00 95.56 86 ILE A O 1
ATOM 747 N N . THR A 1 87 ? -2.056 -3.841 9.185 1.00 95.38 87 THR A N 1
ATOM 748 C CA . THR A 1 87 ? -2.271 -4.774 10.285 1.00 95.38 87 THR A CA 1
ATOM 749 C C . THR A 1 87 ? -3.670 -4.554 10.831 1.00 95.38 87 THR A C 1
ATOM 751 O O . THR A 1 87 ? -4.011 -3.430 11.195 1.00 95.38 87 THR A O 1
ATOM 754 N N . TYR A 1 88 ? -4.499 -5.590 10.864 1.00 94.38 88 TYR A N 1
ATOM 755 C CA . TYR A 1 88 ? -5.887 -5.450 11.290 1.00 94.38 88 TYR A CA 1
ATOM 756 C C . TYR A 1 88 ? -6.395 -6.689 12.026 1.00 94.38 88 TYR A C 1
ATOM 758 O O . TYR A 1 88 ? -5.960 -7.806 11.752 1.00 94.38 88 TYR A O 1
ATOM 766 N N . ASP A 1 89 ? -7.351 -6.483 12.929 1.00 93.62 89 ASP A N 1
ATOM 767 C CA . ASP A 1 89 ? -8.143 -7.569 13.512 1.00 93.62 89 ASP A CA 1
ATOM 768 C C . ASP A 1 89 ? -9.195 -8.090 12.529 1.00 93.62 89 ASP A C 1
ATOM 770 O O . ASP A 1 89 ? -9.813 -7.301 11.813 1.00 93.62 89 ASP A O 1
ATOM 774 N N . TYR A 1 90 ? -9.446 -9.401 12.520 1.00 92.19 90 TYR A N 1
ATOM 775 C CA . TYR A 1 90 ? -10.455 -10.068 11.694 1.00 92.19 90 TYR A CA 1
ATOM 776 C C . TYR A 1 90 ? -11.820 -9.357 11.685 1.00 92.19 90 TYR A C 1
ATOM 778 O O . TYR A 1 90 ? -12.491 -9.322 10.652 1.00 92.19 90 TYR A O 1
ATOM 786 N N . GLN A 1 91 ? -12.221 -8.724 12.791 1.00 90.62 91 GLN A N 1
ATOM 787 C CA . GLN A 1 91 ? -13.462 -7.937 12.854 1.00 90.62 91 GLN A CA 1
ATOM 788 C C . GLN A 1 91 ? -13.518 -6.792 11.825 1.00 90.62 91 GLN A C 1
ATOM 790 O O . GLN A 1 91 ? -14.585 -6.473 11.302 1.00 90.62 91 GLN A O 1
ATOM 795 N N . TYR A 1 92 ? -12.368 -6.208 11.485 1.00 91.94 92 TYR A N 1
ATOM 796 C CA . TYR A 1 92 ? -12.230 -5.133 10.503 1.00 91.94 92 TYR A CA 1
ATOM 797 C C . TYR A 1 92 ? -11.966 -5.645 9.077 1.00 91.94 92 TYR A C 1
ATOM 799 O O . TYR A 1 92 ? -11.652 -4.849 8.189 1.00 91.94 92 TYR A O 1
ATOM 807 N N . TYR A 1 93 ? -12.112 -6.951 8.816 1.00 92.38 93 TYR A N 1
ATOM 808 C CA . TYR A 1 93 ? -11.865 -7.542 7.495 1.00 92.38 93 TYR A CA 1
ATOM 809 C C . TYR A 1 93 ? -12.686 -6.881 6.378 1.00 92.38 93 TYR A C 1
ATOM 811 O O . TYR A 1 93 ? -12.167 -6.609 5.296 1.00 92.38 93 TYR A O 1
ATOM 819 N N . SER A 1 94 ? -13.962 -6.578 6.639 1.00 93.44 94 SER A N 1
ATOM 820 C CA . SER A 1 94 ? -14.845 -5.919 5.666 1.00 93.44 94 SER A CA 1
ATOM 821 C C . SER A 1 94 ? -14.319 -4.540 5.254 1.00 93.44 94 SER A C 1
ATOM 823 O O . SER A 1 94 ? -14.322 -4.200 4.070 1.00 93.44 94 SER A O 1
ATOM 825 N N . ILE A 1 95 ? -13.804 -3.779 6.222 1.00 93.44 95 ILE A N 1
ATOM 826 C CA . ILE A 1 95 ? -13.203 -2.461 6.011 1.00 93.44 95 ILE A CA 1
ATOM 827 C C . ILE A 1 95 ? -11.897 -2.603 5.229 1.00 93.44 95 ILE A C 1
ATOM 829 O O . ILE A 1 95 ? -11.679 -1.877 4.258 1.00 93.44 95 ILE A O 1
ATOM 833 N N . PHE A 1 96 ? -11.044 -3.559 5.607 1.00 94.75 96 PHE A N 1
ATOM 834 C CA . PHE A 1 96 ? -9.797 -3.837 4.897 1.00 94.75 96 PHE A CA 1
ATOM 835 C C . PHE A 1 96 ? -10.038 -4.196 3.426 1.00 94.75 96 PHE A C 1
ATOM 837 O O . PHE A 1 96 ? -9.367 -3.648 2.552 1.00 94.75 96 PHE A O 1
ATOM 844 N N . ALA A 1 97 ? -11.004 -5.072 3.138 1.00 94.75 97 ALA A N 1
ATOM 845 C CA . ALA A 1 97 ? -11.319 -5.485 1.773 1.00 94.75 97 ALA A CA 1
ATOM 846 C C . ALA A 1 97 ? -11.716 -4.285 0.896 1.00 94.75 97 ALA A C 1
ATOM 848 O O . ALA A 1 97 ? -11.155 -4.096 -0.184 1.00 94.75 97 ALA A O 1
ATOM 849 N N . GLN A 1 98 ? -12.601 -3.418 1.398 1.00 95.44 98 GLN A N 1
ATOM 850 C CA . GLN A 1 98 ? -13.002 -2.194 0.695 1.00 95.44 98 GLN A CA 1
ATOM 851 C C . GLN A 1 98 ? -11.831 -1.222 0.509 1.00 95.44 98 GLN A C 1
ATOM 853 O O . GLN A 1 98 ? -11.633 -0.669 -0.575 1.00 95.44 98 GLN A O 1
ATOM 858 N N . LEU A 1 99 ? -11.017 -1.032 1.549 1.00 94.44 99 LEU A N 1
ATOM 859 C CA . LEU A 1 99 ? -9.844 -0.165 1.497 1.00 94.44 99 LEU A CA 1
ATOM 860 C C . LEU A 1 99 ? -8.818 -0.661 0.469 1.00 94.44 99 LEU A C 1
ATOM 862 O O . LEU A 1 99 ? -8.255 0.135 -0.283 1.00 94.44 99 LEU A O 1
ATOM 866 N N . LYS A 1 100 ? -8.590 -1.975 0.404 1.00 93.81 100 LYS A N 1
ATOM 867 C CA . LYS A 1 100 ? -7.675 -2.605 -0.553 1.00 93.81 100 LYS A CA 1
ATOM 868 C C . LYS A 1 100 ? -8.096 -2.318 -1.990 1.00 93.81 100 LYS A C 1
ATOM 870 O O . LYS A 1 100 ? -7.247 -1.945 -2.806 1.00 93.81 100 LYS A O 1
ATOM 875 N N . ASP A 1 101 ? -9.387 -2.423 -2.285 1.00 93.00 101 ASP A N 1
ATOM 876 C CA . ASP A 1 101 ? -9.933 -2.108 -3.605 1.00 93.00 101 ASP A CA 1
ATOM 877 C C . ASP A 1 101 ? -9.760 -0.621 -3.937 1.00 93.00 101 ASP A C 1
ATOM 879 O O . ASP A 1 101 ? -9.260 -0.277 -5.013 1.00 93.00 101 ASP A O 1
ATOM 883 N N . MET A 1 102 ? -10.068 0.270 -2.991 1.00 92.12 102 MET A N 1
ATOM 884 C CA . MET A 1 102 ? -9.893 1.715 -3.166 1.00 92.12 102 MET A CA 1
ATOM 885 C C . MET A 1 102 ? -8.441 2.124 -3.402 1.00 92.12 102 MET A C 1
ATOM 887 O O . MET A 1 102 ? -8.165 2.905 -4.314 1.00 92.12 102 MET A O 1
ATOM 891 N N . ILE A 1 103 ? -7.495 1.579 -2.633 1.00 89.81 103 ILE A N 1
ATOM 892 C CA . ILE A 1 103 ? -6.064 1.850 -2.816 1.00 89.81 103 ILE A CA 1
ATOM 893 C C . ILE A 1 103 ? -5.602 1.319 -4.171 1.00 89.81 103 ILE A C 1
ATOM 895 O O . ILE A 1 103 ? -4.917 2.029 -4.905 1.00 89.81 103 ILE A O 1
ATOM 899 N N . THR A 1 104 ? -6.014 0.112 -4.553 1.00 87.44 104 THR A N 1
ATOM 900 C CA . THR A 1 104 ? -5.600 -0.492 -5.827 1.00 87.44 104 THR A CA 1
ATOM 901 C C . THR A 1 104 ? -6.132 0.296 -7.032 1.00 87.44 104 THR A C 1
ATOM 903 O O . THR A 1 104 ? -5.425 0.466 -8.032 1.00 87.44 104 THR A O 1
ATOM 906 N N . LEU A 1 105 ? -7.361 0.816 -6.942 1.00 86.94 105 LEU A N 1
ATOM 907 C CA . LEU A 1 105 ? -7.991 1.616 -7.996 1.00 86.94 105 LEU A CA 1
ATOM 908 C C . LEU A 1 105 ? -7.479 3.065 -8.031 1.00 86.94 105 LEU A C 1
ATOM 910 O O . LEU A 1 105 ? -7.183 3.583 -9.114 1.00 86.94 105 LEU A O 1
ATOM 914 N N . GLY A 1 106 ? -7.375 3.710 -6.868 1.00 83.62 106 GLY A N 1
ATOM 915 C CA . GLY A 1 106 ? -7.037 5.127 -6.717 1.00 83.62 106 GLY A CA 1
ATOM 916 C C . GLY A 1 106 ? -5.536 5.421 -6.724 1.00 83.62 106 GLY A C 1
ATOM 917 O O . GLY A 1 106 ? -5.109 6.437 -7.274 1.00 83.62 106 GLY A O 1
ATOM 918 N N . LEU A 1 107 ? -4.718 4.523 -6.173 1.00 81.94 107 LEU A N 1
ATOM 919 C CA . LEU A 1 107 ? -3.276 4.700 -5.975 1.00 81.94 107 LEU A CA 1
ATOM 920 C C . LEU A 1 107 ? -2.487 3.612 -6.718 1.00 81.94 107 LEU A C 1
ATOM 922 O O . LEU A 1 107 ? -1.855 2.729 -6.137 1.00 81.94 107 LEU A O 1
ATOM 926 N N . LYS A 1 108 ? -2.508 3.688 -8.053 1.00 79.38 108 LYS A N 1
ATOM 927 C CA . LYS A 1 108 ? -1.805 2.729 -8.920 1.00 79.38 108 LYS A CA 1
ATOM 928 C C . LYS A 1 108 ? -0.308 2.688 -8.608 1.00 79.38 108 LYS A C 1
ATOM 930 O O . LYS A 1 108 ? 0.376 3.693 -8.762 1.00 79.38 108 LYS A O 1
ATOM 935 N N . GLY A 1 109 ? 0.212 1.508 -8.272 1.00 78.69 109 GLY A N 1
ATOM 936 C CA . GLY A 1 109 ? 1.636 1.305 -7.977 1.00 78.69 109 GLY A CA 1
ATOM 937 C C . GLY A 1 109 ? 1.993 1.347 -6.490 1.00 78.69 109 GLY A C 1
ATOM 938 O O . GLY A 1 109 ? 3.177 1.422 -6.170 1.00 78.69 109 GLY A O 1
ATOM 939 N N . ILE A 1 110 ? 1.002 1.305 -5.596 1.00 86.50 110 ILE A N 1
ATOM 940 C CA . ILE A 1 110 ? 1.209 0.951 -4.189 1.00 86.50 110 ILE A CA 1
ATOM 941 C C . ILE A 1 110 ? 1.039 -0.560 -4.026 1.00 86.50 110 ILE A C 1
ATOM 943 O O . ILE A 1 110 ? 0.088 -1.143 -4.550 1.00 86.50 110 ILE A O 1
ATOM 947 N N . VAL A 1 111 ? 1.965 -1.192 -3.309 1.00 89.00 111 VAL A N 1
ATOM 948 C CA . VAL A 1 111 ? 1.875 -2.601 -2.920 1.00 89.00 111 VAL A CA 1
ATOM 949 C C . VAL A 1 111 ? 1.352 -2.670 -1.492 1.00 89.00 111 VAL A C 1
ATOM 951 O O . VAL A 1 111 ? 1.885 -2.018 -0.599 1.00 89.00 111 VAL A O 1
ATOM 954 N N . ILE A 1 112 ? 0.307 -3.467 -1.278 1.00 92.50 112 ILE A N 1
ATOM 955 C CA . ILE A 1 112 ? -0.305 -3.660 0.038 1.00 92.50 112 ILE A CA 1
ATOM 956 C C . ILE A 1 112 ? 0.175 -4.997 0.597 1.00 92.50 112 ILE A C 1
ATOM 958 O O . ILE A 1 112 ? -0.020 -6.041 -0.032 1.00 92.50 112 ILE A O 1
ATOM 962 N N . ARG A 1 113 ? 0.787 -4.961 1.777 1.00 93.38 113 ARG A N 1
ATOM 963 C CA . ARG A 1 113 ? 1.081 -6.128 2.609 1.00 93.38 113 ARG A CA 1
ATOM 964 C C . ARG A 1 113 ? 0.018 -6.231 3.688 1.00 93.38 113 ARG A C 1
ATOM 966 O O . ARG A 1 113 ? -0.396 -5.232 4.263 1.00 93.38 113 ARG A O 1
ATOM 973 N N . GLU A 1 114 ? -0.425 -7.448 3.928 1.00 94.56 114 GLU A N 1
ATOM 974 C CA . GLU A 1 114 ? -1.535 -7.753 4.816 1.00 94.56 114 GLU A CA 1
ATOM 975 C C . GLU A 1 114 ? -1.032 -8.543 6.017 1.00 94.56 114 GLU A C 1
ATOM 977 O O . GLU A 1 114 ? -0.249 -9.485 5.856 1.00 94.56 114 GLU A O 1
ATOM 982 N N . ARG A 1 115 ? -1.509 -8.172 7.206 1.00 94.38 115 ARG A N 1
ATOM 983 C CA . ARG A 1 115 ? -1.246 -8.889 8.448 1.00 94.38 115 ARG A CA 1
ATOM 984 C C . ARG A 1 115 ? -2.502 -8.914 9.313 1.00 94.38 115 ARG A C 1
ATOM 986 O O . ARG A 1 115 ? -3.000 -7.870 9.711 1.00 94.38 115 ARG A O 1
ATOM 993 N N . CYS A 1 116 ? -3.001 -10.107 9.612 1.00 92.31 116 CYS A N 1
ATOM 994 C CA . CYS A 1 116 ? -4.108 -10.279 10.547 1.00 92.31 116 CYS A CA 1
ATOM 995 C C . CYS A 1 116 ? -3.555 -10.463 11.967 1.00 92.31 116 CYS A C 1
ATOM 997 O O . CYS A 1 116 ? -2.587 -11.210 12.150 1.00 92.31 116 CYS A O 1
ATOM 999 N N . THR A 1 117 ? -4.149 -9.792 12.948 1.00 92.12 117 THR A N 1
ATOM 1000 C CA . THR A 1 117 ? -3.842 -9.922 14.385 1.00 92.12 117 THR A CA 1
ATOM 1001 C C . THR A 1 117 ? -5.132 -10.073 15.195 1.00 92.12 117 THR A C 1
ATOM 1003 O O . THR A 1 117 ? -6.209 -9.932 14.636 1.00 92.12 117 THR A O 1
ATOM 1006 N N . ASP A 1 118 ? -5.036 -10.351 16.498 1.00 89.00 118 ASP A N 1
ATOM 1007 C CA . ASP A 1 118 ? -6.197 -10.479 17.406 1.00 89.00 118 ASP A CA 1
ATOM 1008 C C . ASP A 1 118 ? -6.251 -9.321 18.432 1.00 89.00 118 ASP A C 1
ATOM 1010 O O . ASP A 1 118 ? -6.858 -9.420 19.499 1.00 89.00 118 ASP A O 1
ATOM 1014 N N . ASP A 1 119 ? -5.558 -8.214 18.142 1.00 86.62 119 ASP A N 1
ATOM 1015 C CA . ASP A 1 119 ? -5.326 -7.123 19.099 1.00 86.62 119 ASP A CA 1
ATOM 1016 C C . ASP A 1 119 ? -6.436 -6.048 19.087 1.00 86.62 119 ASP A C 1
ATOM 1018 O O . ASP A 1 119 ? -6.286 -4.995 19.715 1.00 86.62 119 ASP A O 1
ATOM 1022 N N . MET A 1 120 ? -7.548 -6.264 18.368 1.00 86.69 120 MET A N 1
ATOM 1023 C CA . MET A 1 120 ? -8.637 -5.289 18.171 1.00 86.69 120 MET A CA 1
ATOM 1024 C C . MET A 1 120 ? -8.161 -3.943 17.596 1.00 86.69 120 MET A C 1
ATOM 1026 O O . MET A 1 120 ? -8.793 -2.897 17.798 1.00 86.69 120 MET A O 1
ATOM 1030 N N . THR A 1 121 ? -7.037 -3.955 16.876 1.00 91.00 121 THR A N 1
ATOM 1031 C CA . THR A 1 121 ? -6.401 -2.773 16.293 1.00 91.00 121 THR A CA 1
ATOM 1032 C C . THR A 1 121 ? -6.561 -2.733 14.779 1.00 91.00 121 THR A C 1
ATOM 1034 O O . THR A 1 121 ? -6.731 -3.755 14.113 1.00 91.00 121 THR A O 1
ATOM 1037 N N . PHE A 1 122 ? -6.493 -1.522 14.232 1.00 93.69 122 PHE A N 1
ATOM 1038 C CA . PHE A 1 122 ? -6.329 -1.291 12.806 1.00 93.69 122 PHE A CA 1
ATOM 1039 C C . PHE A 1 122 ? -5.186 -0.301 12.597 1.00 93.69 122 PHE A C 1
ATOM 1041 O O . PHE A 1 122 ? -5.263 0.860 13.012 1.00 93.69 122 PHE A O 1
ATOM 1048 N N . GLU A 1 123 ? -4.111 -0.761 11.973 1.00 94.25 123 GLU A N 1
ATOM 1049 C CA . GLU A 1 123 ? -2.881 -0.007 11.782 1.00 94.25 123 GLU A CA 1
ATOM 1050 C C . GLU A 1 123 ? -2.472 -0.007 10.313 1.00 94.25 123 GLU A C 1
ATOM 1052 O O . GLU A 1 123 ? -2.428 -1.042 9.652 1.00 94.25 123 GLU A O 1
ATOM 1057 N N . VAL A 1 124 ? -2.146 1.178 9.806 1.00 94.31 124 VAL A N 1
ATOM 1058 C CA . VAL A 1 124 ? -1.598 1.375 8.465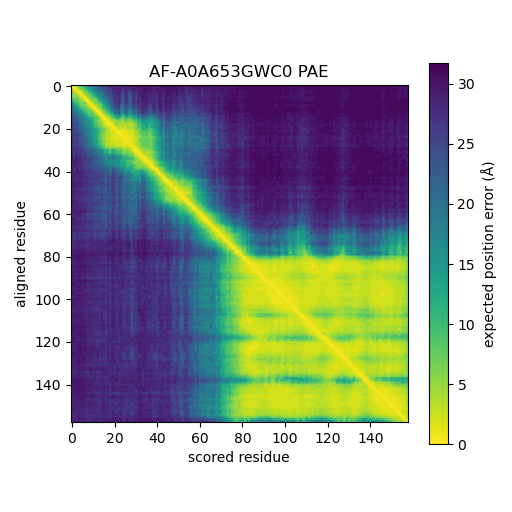 1.00 94.31 124 VAL A CA 1
ATOM 1059 C C . VAL A 1 124 ? -0.207 1.955 8.619 1.00 94.31 124 VAL A C 1
ATOM 1061 O O . VAL A 1 124 ? -0.029 3.026 9.206 1.00 94.31 124 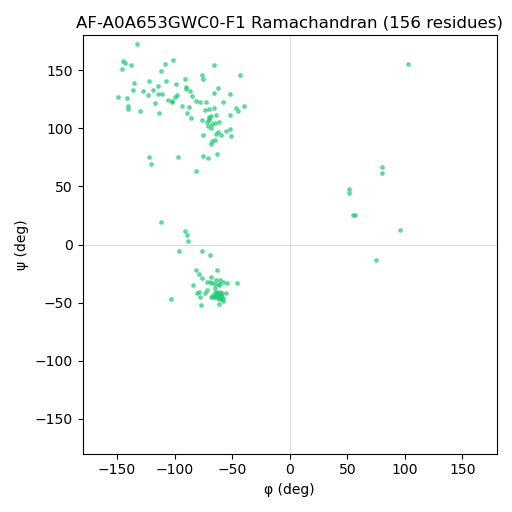VAL A O 1
ATOM 1064 N N . TYR A 1 125 ? 0.776 1.263 8.071 1.00 93.88 125 TYR A N 1
ATOM 1065 C CA . TYR A 1 125 ? 2.184 1.589 8.203 1.00 93.88 125 TYR A CA 1
ATOM 1066 C C . TYR A 1 125 ? 2.825 1.769 6.824 1.00 93.88 125 TYR A C 1
ATOM 1068 O O . TYR A 1 125 ? 2.681 0.922 5.943 1.00 93.88 125 TYR A O 1
ATOM 1076 N N . ASP A 1 126 ? 3.524 2.889 6.626 1.00 91.19 126 ASP A N 1
ATOM 1077 C CA . ASP A 1 126 ? 4.314 3.140 5.417 1.00 91.19 126 ASP A CA 1
ATOM 1078 C C . ASP A 1 126 ? 5.701 2.512 5.596 1.00 91.19 126 ASP A C 1
ATOM 1080 O O . ASP A 1 126 ? 6.531 3.003 6.373 1.00 91.19 126 ASP A O 1
ATOM 1084 N N . CYS A 1 127 ? 5.961 1.427 4.862 1.00 88.19 127 CYS A N 1
ATOM 1085 C CA . CYS A 1 127 ? 7.225 0.701 4.933 1.00 88.19 127 CYS A CA 1
ATOM 1086 C C . CYS A 1 127 ? 8.395 1.509 4.366 1.00 88.19 127 CYS A C 1
ATOM 1088 O O . CYS A 1 127 ? 9.534 1.296 4.779 1.00 88.19 127 CYS A O 1
ATOM 1090 N N . LEU A 1 128 ? 8.145 2.421 3.421 1.00 84.62 128 LEU A N 1
ATOM 1091 C CA . LEU A 1 128 ? 9.204 3.225 2.810 1.00 84.62 128 LEU A CA 1
ATOM 1092 C C . LEU A 1 128 ? 9.726 4.273 3.796 1.00 84.62 128 LEU A C 1
ATOM 1094 O O . LEU A 1 128 ? 10.925 4.537 3.845 1.00 84.62 128 LEU A O 1
ATOM 1098 N N . GLN A 1 129 ? 8.820 4.871 4.567 1.00 84.19 129 GLN A N 1
ATOM 1099 C CA . GLN A 1 129 ? 9.146 5.942 5.510 1.00 84.19 129 GLN A CA 1
ATOM 1100 C C . GLN A 1 129 ? 9.354 5.457 6.944 1.00 84.19 129 GLN A C 1
ATOM 1102 O O . GLN A 1 129 ? 9.727 6.254 7.802 1.00 84.19 129 GLN A O 1
ATOM 1107 N N . ASN A 1 130 ? 9.119 4.169 7.202 1.00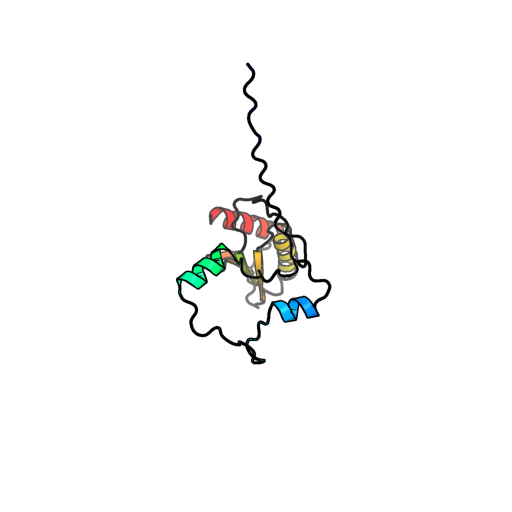 87.56 130 ASN A N 1
ATOM 1108 C CA . ASN A 1 130 ? 9.149 3.578 8.534 1.00 87.56 130 ASN A CA 1
ATOM 1109 C C . ASN A 1 130 ? 8.281 4.372 9.530 1.00 87.56 130 ASN A C 1
ATOM 1111 O O . ASN A 1 130 ? 8.724 4.750 10.615 1.00 87.56 130 ASN A O 1
ATOM 1115 N N . LYS A 1 131 ? 7.046 4.688 9.123 1.00 90.50 131 LYS A N 1
ATOM 1116 C CA . LYS A 1 131 ? 6.131 5.532 9.899 1.00 90.50 131 LYS A CA 1
ATOM 1117 C C . LYS A 1 131 ? 4.729 4.941 9.911 1.00 90.50 131 LYS A C 1
ATOM 1119 O O . LYS A 1 131 ? 4.169 4.608 8.868 1.00 90.50 131 LYS A O 1
ATOM 1124 N N . THR A 1 132 ? 4.125 4.882 11.094 1.00 91.44 132 THR A N 1
ATOM 1125 C CA . THR A 1 132 ? 2.700 4.577 11.230 1.00 91.44 132 THR A CA 1
ATOM 1126 C C . THR A 1 132 ? 1.891 5.756 10.701 1.00 91.44 132 THR A C 1
ATOM 1128 O O . THR A 1 132 ? 1.978 6.869 11.226 1.00 91.44 132 THR A O 1
ATOM 1131 N N . LEU A 1 133 ? 1.126 5.523 9.638 1.00 90.94 133 LEU A N 1
ATOM 1132 C CA . LEU A 1 133 ? 0.223 6.516 9.073 1.00 90.94 133 LEU A CA 1
ATOM 1133 C C . LEU A 1 133 ? -1.024 6.617 9.938 1.00 90.94 133 LEU A C 1
ATOM 1135 O O . LEU A 1 133 ? -1.388 7.710 10.353 1.00 90.94 133 LEU A O 1
ATOM 1139 N N . ILE A 1 134 ? -1.670 5.494 10.229 1.00 93.31 134 ILE A N 1
ATOM 1140 C CA . ILE A 1 134 ? -2.948 5.454 10.942 1.00 93.31 134 ILE A CA 1
ATOM 1141 C C . ILE A 1 134 ? -2.874 4.358 11.990 1.00 93.31 134 ILE A C 1
ATOM 1143 O O . ILE A 1 134 ? -2.348 3.280 11.725 1.00 93.31 134 ILE A O 1
ATOM 1147 N N . LYS A 1 135 ? -3.412 4.638 13.172 1.00 93.12 135 LYS A N 1
ATOM 1148 C CA . LYS A 1 135 ? -3.630 3.656 14.225 1.00 93.12 135 LYS A CA 1
ATOM 1149 C C . LYS A 1 135 ? -4.972 3.958 14.866 1.00 93.12 135 LYS A C 1
ATOM 1151 O O . LYS A 1 135 ? -5.139 5.033 15.434 1.00 93.12 135 LYS A O 1
ATOM 1156 N N . LYS A 1 136 ? -5.911 3.026 14.744 1.00 90.94 136 LYS A N 1
ATOM 1157 C CA . LYS A 1 136 ? -7.250 3.113 15.328 1.00 90.94 136 LYS A CA 1
ATOM 1158 C C . LYS A 1 136 ? -7.486 1.923 16.245 1.00 90.94 136 LYS A C 1
ATOM 1160 O O . LYS A 1 136 ? -7.053 0.805 15.960 1.00 90.94 136 LYS A O 1
ATOM 1165 N N . GLN A 1 137 ? -8.150 2.182 17.364 1.00 87.88 137 GLN A N 1
ATOM 1166 C CA . GLN A 1 137 ? -8.540 1.178 18.348 1.00 87.88 137 GLN A CA 1
ATOM 1167 C C . GLN A 1 137 ? -9.924 1.530 18.876 1.00 87.88 137 GLN A C 1
ATOM 1169 O O . GLN A 1 137 ? -10.110 2.635 19.376 1.00 87.88 137 GLN A O 1
ATOM 1174 N N . LYS A 1 138 ? -10.866 0.582 18.815 1.00 74.75 138 LYS A N 1
ATOM 1175 C CA . LYS A 1 138 ? -12.219 0.719 19.390 1.00 74.75 138 LYS A CA 1
ATOM 1176 C C . LYS A 1 138 ? -13.022 1.933 18.886 1.00 74.75 138 LYS A C 1
ATOM 1178 O O . LYS A 1 138 ? -13.918 2.401 19.581 1.00 74.75 138 LYS A O 1
ATOM 1183 N N . GLU A 1 139 ? -12.715 2.427 17.691 1.00 78.56 139 GLU A N 1
ATOM 1184 C CA . GLU A 1 139 ? -13.466 3.494 17.026 1.00 78.56 139 GLU A CA 1
ATOM 1185 C C . GLU A 1 139 ? -14.269 2.906 15.865 1.00 78.56 139 GLU A C 1
ATOM 1187 O O . GLU A 1 139 ? -13.771 2.045 15.141 1.00 78.56 139 GLU A O 1
ATOM 1192 N N . GLU A 1 140 ? -15.497 3.386 15.666 1.00 82.88 140 GLU A N 1
ATOM 1193 C CA . GLU A 1 140 ? -16.241 3.122 14.435 1.00 82.88 140 GLU A CA 1
ATOM 1194 C C . GLU A 1 140 ? -15.710 4.038 13.330 1.00 82.88 140 GLU A C 1
ATOM 1196 O O . GLU A 1 140 ? -15.691 5.262 13.461 1.00 82.88 140 GLU A O 1
ATOM 1201 N N . PHE A 1 141 ? -15.252 3.447 12.230 1.00 90.69 141 PHE A N 1
ATOM 1202 C CA . PHE A 1 141 ? -14.775 4.183 11.066 1.00 90.69 141 PHE A CA 1
ATOM 1203 C C . PHE A 1 141 ? -15.136 3.450 9.782 1.00 90.69 141 PHE A C 1
ATOM 1205 O O . PHE A 1 141 ? -15.342 2.237 9.769 1.00 90.69 141 PHE A O 1
ATOM 1212 N N . THR A 1 142 ? -15.183 4.196 8.682 1.00 91.94 142 THR A N 1
ATOM 1213 C CA . THR A 1 142 ? -15.417 3.633 7.352 1.00 91.94 142 THR A CA 1
ATOM 1214 C C . THR A 1 142 ? -14.115 3.520 6.565 1.00 91.94 142 THR A C 1
ATOM 1216 O O . THR A 1 142 ? -13.131 4.215 6.839 1.00 91.94 142 THR A O 1
ATOM 1219 N N . ALA A 1 143 ? -14.102 2.645 5.557 1.00 91.06 143 ALA A N 1
ATOM 1220 C CA . ALA A 1 143 ? -12.954 2.501 4.667 1.00 91.06 143 ALA A CA 1
ATOM 1221 C C . ALA A 1 143 ? -12.664 3.807 3.898 1.00 91.06 143 ALA A C 1
ATOM 1223 O O . ALA A 1 143 ? -11.501 4.136 3.667 1.00 91.06 143 ALA A O 1
ATOM 1224 N N . ASP A 1 144 ? -13.704 4.571 3.545 1.00 92.88 144 ASP A N 1
ATOM 1225 C CA . ASP A 1 144 ? -13.584 5.841 2.819 1.00 92.88 144 ASP A CA 1
ATOM 1226 C C . ASP A 1 144 ? -12.822 6.891 3.634 1.00 92.88 144 ASP A C 1
ATOM 1228 O O . ASP A 1 144 ? -11.976 7.616 3.099 1.00 92.88 144 ASP A O 1
ATOM 1232 N N . ASP A 1 145 ? -13.099 6.963 4.937 1.00 92.62 145 ASP A N 1
ATOM 1233 C CA . ASP A 1 145 ? -12.441 7.907 5.842 1.00 92.62 145 ASP A CA 1
ATOM 1234 C C . ASP A 1 145 ? -10.957 7.574 5.988 1.00 92.62 145 ASP A C 1
ATOM 1236 O O . ASP A 1 145 ? -10.098 8.450 5.860 1.00 92.62 145 ASP A O 1
ATOM 1240 N N . VAL A 1 146 ? -10.648 6.287 6.176 1.00 92.81 146 VAL A N 1
ATOM 1241 C CA . VAL A 1 146 ? -9.265 5.802 6.259 1.00 92.81 146 VAL A CA 1
ATOM 1242 C C . VAL A 1 146 ? -8.532 6.062 4.943 1.00 92.81 146 VAL A C 1
ATOM 1244 O O . VAL A 1 146 ? -7.393 6.521 4.960 1.00 92.81 146 VAL A O 1
ATOM 1247 N N . PHE A 1 147 ? -9.172 5.842 3.793 1.00 93.06 147 PHE A N 1
ATOM 1248 C CA . PHE A 1 147 ? -8.557 6.099 2.492 1.00 93.06 147 PHE A CA 1
ATOM 1249 C C . PHE A 1 147 ? -8.194 7.578 2.301 1.00 93.06 147 PHE A C 1
ATOM 1251 O O . PHE A 1 147 ? -7.068 7.886 1.902 1.00 93.06 147 PHE A O 1
ATOM 1258 N N . LYS A 1 148 ? -9.104 8.504 2.629 1.00 92.69 148 LYS A N 1
ATOM 1259 C CA . LYS A 1 148 ? -8.823 9.950 2.569 1.00 92.69 148 LYS A CA 1
ATOM 1260 C C . LYS A 1 148 ? -7.654 10.327 3.476 1.00 92.69 148 LYS A C 1
ATOM 1262 O O . LYS A 1 148 ? -6.768 11.067 3.051 1.00 92.69 148 LYS A O 1
ATOM 1267 N N . GLU A 1 149 ? -7.623 9.786 4.690 1.00 92.69 149 GLU A N 1
ATOM 1268 C CA . GLU A 1 149 ? -6.558 10.048 5.657 1.00 92.69 149 GLU A CA 1
ATOM 1269 C C . GLU A 1 149 ? -5.195 9.518 5.173 1.00 92.69 149 GLU A C 1
ATOM 1271 O O . GLU A 1 149 ? -4.193 10.230 5.269 1.00 92.69 149 GLU A O 1
ATOM 1276 N N . ILE A 1 150 ? -5.154 8.322 4.571 1.00 90.31 150 ILE A N 1
ATOM 1277 C CA . ILE A 1 150 ? -3.944 7.773 3.937 1.00 90.31 150 ILE A CA 1
ATOM 1278 C C . ILE A 1 150 ? -3.440 8.724 2.849 1.00 90.31 150 ILE A C 1
ATOM 1280 O O . ILE A 1 150 ? -2.256 9.055 2.824 1.00 90.31 150 ILE A O 1
ATOM 1284 N N . VAL A 1 151 ? -4.322 9.183 1.957 1.00 89.31 151 VAL A N 1
ATOM 1285 C CA . VAL A 1 151 ? -3.939 10.072 0.849 1.00 89.31 151 VAL A CA 1
ATOM 1286 C C . VAL A 1 151 ? -3.352 11.382 1.371 1.00 89.31 151 VAL A C 1
ATOM 1288 O O . VAL A 1 151 ? -2.309 11.803 0.872 1.00 89.31 151 VAL A O 1
ATOM 1291 N N . ILE A 1 152 ? -3.970 11.992 2.385 1.00 89.81 152 ILE A N 1
ATOM 1292 C CA . ILE A 1 152 ? -3.480 13.235 3.000 1.00 89.81 152 ILE A CA 1
ATOM 1293 C C . ILE A 1 152 ? -2.094 13.014 3.617 1.00 89.81 152 ILE A C 1
ATOM 1295 O O . ILE A 1 152 ? -1.150 13.721 3.268 1.00 89.81 152 ILE A O 1
ATOM 1299 N N . LYS A 1 153 ? -1.924 11.981 4.451 1.00 88.75 153 LYS A N 1
ATOM 1300 C CA . LYS A 1 153 ? -0.642 11.715 5.128 1.00 88.75 153 LYS A CA 1
ATOM 1301 C C . LYS A 1 153 ? 0.485 11.359 4.158 1.00 88.75 153 LYS A C 1
ATOM 1303 O O . LYS A 1 153 ? 1.632 11.732 4.387 1.00 88.75 153 LYS A O 1
ATOM 1308 N N . IL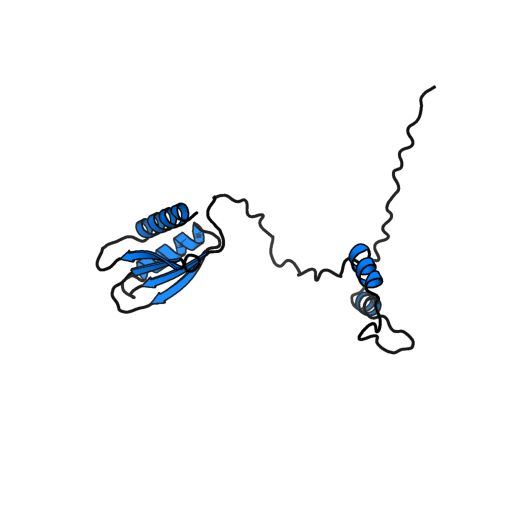E A 1 154 ? 0.175 10.670 3.059 1.00 84.69 154 ILE A N 1
ATOM 1309 C CA . ILE A 1 154 ? 1.143 10.370 1.992 1.00 84.69 154 ILE A CA 1
ATOM 1310 C C . ILE A 1 154 ? 1.540 11.641 1.224 1.00 84.69 154 ILE A C 1
ATOM 1312 O O . ILE A 1 154 ? 2.674 11.721 0.748 1.00 84.69 154 ILE A O 1
ATOM 1316 N N . GLN A 1 155 ? 0.635 12.614 1.076 1.00 83.00 155 GLN A N 1
ATOM 1317 C CA . GLN A 1 155 ? 0.929 13.902 0.436 1.00 83.00 155 GLN A CA 1
ATOM 1318 C C . GLN A 1 155 ? 1.776 14.812 1.326 1.00 83.00 155 GLN A C 1
ATOM 1320 O O . GLN A 1 155 ? 2.717 15.413 0.825 1.00 83.00 155 GLN A O 1
ATOM 1325 N N . GLU A 1 156 ? 1.487 14.875 2.627 1.00 81.06 156 GLU A N 1
ATOM 1326 C CA . GLU A 1 156 ? 2.278 15.641 3.606 1.00 81.06 156 GLU A CA 1
ATOM 1327 C C . GLU A 1 156 ? 3.716 15.131 3.745 1.00 81.06 156 GLU A C 1
ATOM 1329 O O . GLU A 1 156 ? 4.601 15.844 4.207 1.00 81.06 156 GLU A O 1
ATOM 1334 N N . SER A 1 157 ? 3.950 13.875 3.372 1.00 67.94 157 SER A N 1
ATOM 1335 C CA 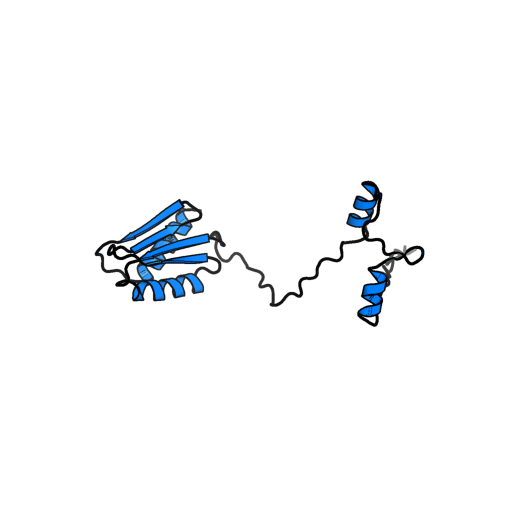. SER A 1 157 ? 5.247 13.227 3.491 1.00 67.94 157 SER A CA 1
ATOM 1336 C C . SER A 1 157 ? 6.168 13.424 2.277 1.00 67.94 157 SER A C 1
ATOM 1338 O O . SER A 1 157 ? 7.194 12.740 2.208 1.00 67.94 157 SER A O 1
ATOM 1340 N N . VAL A 1 158 ? 5.745 14.199 1.271 1.00 61.31 158 VAL A N 1
ATOM 1341 C CA . VAL A 1 158 ? 6.508 14.534 0.050 1.00 61.31 158 VAL A CA 1
ATOM 1342 C C . VAL A 1 158 ? 7.166 15.892 0.227 1.00 61.31 158 VAL A C 1
ATOM 1344 O O . VAL A 1 158 ? 8.367 15.978 -0.109 1.00 61.31 158 VAL A O 1
#

Nearest PDB structures (foldseek):
  5hqp-assembly1_C  TM=6.174E-01  e=2.111E-01  Homo sapiens
  2r2j-assembly1_A  TM=6.089E-01  e=2.938E-01  unclassified
  5hqp-assembly1_D  TM=4.109E-01  e=1.164E-01  Homo sapiens
  7sg3-assembly2_B  TM=5.716E-01  e=8.554E+00  Staphylococcus aureus
  5uto-assembly2_B  TM=5.719E-01  e=9.138E+00  Staphylococcus aureus

Foldseek 3Di:
DDDDDPPPPPPPPPPPDDDPDPVVVVDVVFDDDPPDTCPDDPDDDPVNVVVCVVPVVDPPPPPVPPDDDDPDDCPDPQDAAWEKEKEAEPVCVVQVVVLVVCCVVPPPRYHYHYHYDNPQKIWIATPVVRDTQDIDHPDDDHSVVVNVSVVVSSVVVD

Mean predicted aligned error: 18.9 Å

Radius of gyration: 29.3 Å; Cα contacts (8 Å, |Δi|>4): 142; chains: 1; bounding box: 58×59×82 Å

Sequence (158 aa):
MVGKKKSFFGFFFSRMIHFKNVKEWKQFMNPKIDGTRIKKIRNVSENDMLYKHRVLKYPYFKMKKIGRYSKIKKISPLIFNRDIEITYDYQYYSIFAQLKDMITLGLKGIVIRERCTDDMTFEVYDCLQNKTLIKKQKEEFTADDVFKEIVIKIQESV

pLDDT: mean 70.86, std 19.41, range [34.31, 95.56]

Solvent-accessible surface area (backbone atoms only — not comparable to full-atom values): 10216 Å² total; per-residue (Å²): 136,84,84,80,81,81,80,81,78,75,77,82,76,73,78,76,86,79,68,95,45,72,66,57,48,57,49,69,76,50,63,60,65,93,88,44,76,69,86,66,83,83,82,71,52,74,68,54,52,51,49,36,62,72,72,49,64,68,83,66,80,70,68,77,72,84,69,81,85,75,83,79,70,81,87,57,91,67,79,70,72,40,44,34,39,39,39,31,16,71,90,48,44,69,41,50,56,53,34,52,52,49,44,57,70,74,42,67,55,53,46,81,44,82,42,81,47,90,77,61,35,41,35,37,30,34,63,79,74,74,41,77,76,44,77,50,66,94,67,94,78,55,35,68,60,52,50,55,51,52,55,50,56,58,57,75,70,108

Secondary structure (DSSP, 8-state):
-------------------SSHHHHHHHTS-EETTEE-SS-S---HHHHHHHHHHS----------S--------SSS-SSEEEEEEEEGGGHHHHHHHHHHHHHHSTTEEEEEEEESSSEEEEEETTTTEEEEEEES----HHHHHHHHHHHHHHT-